Protein AF-A0A952SZU9-F1 (afdb_monomer_lite)

Foldseek 3Di:
DCCPDPVNVVVVPPPQKDFLQCVADPPDQQFFAQAPFFDQDGDGRDDDATDIDGCPVPFWDKDWPHKDWAQRGWDADPVRTTGGPDRGTHMDTDMDIGTPPDPPPPPDPPPDDD

Radius of gyration: 22.29 Å; chains: 1; bounding box: 78×18×51 Å

Sequence (114 aa):
TGEQSPVLMGWQKEPGLIDVFRAANPGVSGGTVWQNIYVDWPTTDRRVDFIFVLDEGTGSSPVVHSSTLAFDQPGRLPNGDALWPSDHRGVMADIEFLSLDRPRISRLPDTSTR

pLDDT: mean 88.8, std 14.31, range [45.66, 98.44]

Structure (mmCIF, N/CA/C/O backbone):
data_AF-A0A952SZU9-F1
#
_entry.id   AF-A0A952SZU9-F1
#
loop_
_atom_site.group_PDB
_atom_site.id
_atom_site.type_symbol
_atom_site.label_atom_id
_atom_site.label_alt_id
_atom_site.label_comp_id
_atom_site.label_asym_id
_atom_site.label_entity_id
_atom_site.label_seq_id
_atom_site.pdbx_PDB_ins_code
_atom_site.Cartn_x
_atom_site.Cartn_y
_atom_site.Cartn_z
_atom_site.occupancy
_atom_site.B_iso_or_equiv
_atom_site.auth_seq_id
_atom_site.auth_comp_id
_atom_site.auth_asym_id
_atom_site.auth_atom_id
_atom_site.pdbx_PDB_model_num
ATOM 1 N N . THR A 1 1 ? 12.867 -2.944 10.048 1.00 68.25 1 THR A N 1
ATOM 2 C CA . THR A 1 1 ? 12.298 -2.019 9.036 1.00 68.25 1 THR A CA 1
ATOM 3 C C . THR A 1 1 ? 11.735 -0.789 9.741 1.00 68.25 1 THR A C 1
ATOM 5 O O . THR A 1 1 ? 11.777 -0.754 10.967 1.00 68.25 1 THR A O 1
ATOM 8 N N . GLY A 1 2 ? 11.214 0.216 9.018 1.00 75.06 2 GLY A N 1
ATOM 9 C CA . GLY A 1 2 ? 10.551 1.386 9.631 1.00 75.06 2 GLY A CA 1
ATOM 10 C C . GLY A 1 2 ? 9.393 1.023 10.575 1.00 75.06 2 GLY A C 1
ATOM 11 O O . GLY A 1 2 ? 9.135 1.735 11.539 1.00 75.06 2 GLY A O 1
ATOM 12 N N . GLU A 1 3 ? 8.786 -0.150 10.376 1.00 83.75 3 GLU A N 1
ATOM 13 C CA . GLU A 1 3 ? 7.731 -0.714 11.231 1.00 83.75 3 GLU A CA 1
ATOM 14 C C . GLU A 1 3 ? 8.166 -1.008 12.673 1.00 83.75 3 GLU A C 1
ATOM 16 O O . GLU A 1 3 ? 7.326 -1.094 13.558 1.00 83.75 3 GLU A O 1
ATOM 21 N N . GLN A 1 4 ? 9.469 -1.132 12.931 1.00 86.12 4 GLN A N 1
ATOM 22 C CA . GLN A 1 4 ? 10.014 -1.325 14.281 1.00 86.12 4 GLN A CA 1
ATOM 23 C C . GLN A 1 4 ? 10.294 0.009 14.995 1.00 86.12 4 GLN A C 1
ATOM 25 O O . GLN A 1 4 ? 10.864 0.018 16.085 1.00 86.12 4 GLN A O 1
ATOM 30 N N . SER A 1 5 ? 9.943 1.146 14.381 1.00 91.06 5 SER A N 1
ATOM 31 C CA . SER A 1 5 ? 10.099 2.461 15.001 1.00 91.06 5 SER A CA 1
ATOM 32 C C . SER A 1 5 ? 9.267 2.550 16.286 1.00 91.06 5 SER A C 1
ATOM 34 O O . SER A 1 5 ? 8.060 2.295 16.235 1.00 91.06 5 SER A O 1
ATOM 36 N N . PRO A 1 6 ? 9.847 2.997 17.418 1.00 94.50 6 PRO A N 1
ATOM 37 C CA . PRO A 1 6 ? 9.098 3.203 18.656 1.00 94.50 6 PRO A CA 1
ATOM 38 C C . PRO A 1 6 ? 7.908 4.156 18.499 1.00 94.50 6 PRO A C 1
ATOM 40 O O . PRO A 1 6 ? 6.913 4.005 19.202 1.00 94.50 6 PRO A O 1
ATOM 43 N N . VAL A 1 7 ? 7.992 5.114 17.567 1.00 93.12 7 VAL A N 1
ATOM 44 C CA . VAL A 1 7 ? 6.900 6.054 17.273 1.00 93.12 7 VAL A CA 1
ATOM 45 C C . VAL A 1 7 ? 5.699 5.308 16.697 1.00 93.12 7 VAL A C 1
ATOM 47 O O . VAL A 1 7 ? 4.595 5.424 17.220 1.00 93.12 7 VAL A O 1
ATOM 50 N N . LEU A 1 8 ? 5.922 4.489 15.668 1.00 90.81 8 LEU A N 1
ATOM 51 C CA . LEU A 1 8 ? 4.857 3.721 15.027 1.00 90.81 8 LEU A CA 1
ATOM 52 C C . LEU A 1 8 ? 4.315 2.624 15.953 1.00 90.81 8 LEU A C 1
ATOM 54 O O . LEU A 1 8 ? 3.104 2.470 16.074 1.00 90.81 8 LEU A O 1
ATOM 58 N N . MET A 1 9 ? 5.189 1.928 16.683 1.00 91.56 9 MET A N 1
ATOM 59 C CA . MET A 1 9 ? 4.763 0.969 17.709 1.00 91.56 9 MET A CA 1
ATOM 60 C C . MET A 1 9 ? 3.939 1.628 18.824 1.00 91.56 9 MET A C 1
ATOM 62 O O . MET A 1 9 ? 3.129 0.959 19.460 1.00 91.56 9 MET A O 1
ATOM 66 N N . GLY A 1 10 ? 4.162 2.917 19.099 1.00 93.44 10 GLY A N 1
ATOM 67 C CA . GLY A 1 10 ? 3.336 3.705 20.010 1.00 93.44 10 GLY A CA 1
ATOM 68 C C . GLY A 1 10 ? 1.924 3.896 19.465 1.00 93.44 10 GLY A C 1
ATOM 69 O O . GLY A 1 10 ? 0.965 3.583 20.161 1.00 93.44 10 GLY A O 1
ATOM 70 N N . TRP A 1 11 ? 1.805 4.322 18.207 1.00 91.69 11 TRP A N 1
ATOM 71 C CA . TRP A 1 11 ? 0.514 4.486 17.531 1.00 91.69 11 TRP A CA 1
ATOM 72 C C . TRP A 1 11 ? -0.257 3.169 17.413 1.00 91.69 11 TRP A C 1
ATOM 74 O O . TRP A 1 11 ? -1.445 3.136 17.691 1.00 91.69 11 TRP A O 1
ATOM 84 N N . GLN A 1 12 ? 0.410 2.057 17.097 1.00 89.12 12 GLN A N 1
ATOM 85 C CA . GLN A 1 12 ? -0.227 0.734 16.984 1.00 89.12 12 GLN A CA 1
ATOM 86 C C . GLN A 1 12 ? -0.826 0.200 18.298 1.00 89.12 12 GLN A C 1
ATOM 88 O O . GLN A 1 12 ? -1.525 -0.810 18.280 1.00 89.12 12 GLN A O 1
ATOM 93 N N . LYS A 1 13 ? -0.542 0.836 19.441 1.00 90.88 13 LYS A N 1
ATOM 94 C CA . LYS A 1 13 ? -1.184 0.515 20.724 1.00 90.88 13 LYS A CA 1
ATOM 95 C C . LYS A 1 13 ? -2.494 1.267 20.936 1.00 90.88 13 LYS A C 1
ATOM 97 O O . LYS A 1 13 ? -3.205 0.928 21.880 1.00 90.88 13 LYS A O 1
ATOM 102 N N . GLU A 1 14 ? -2.784 2.278 20.119 1.00 92.94 14 GLU A N 1
ATOM 103 C CA . GLU A 1 14 ? -4.022 3.044 20.208 1.00 92.94 14 GLU A CA 1
ATOM 104 C C . GLU A 1 14 ? -5.215 2.118 19.919 1.00 92.94 14 GLU A C 1
ATOM 106 O O . GLU A 1 14 ? -5.262 1.494 18.850 1.00 92.94 14 GLU A O 1
ATOM 111 N N . PRO A 1 15 ? -6.167 1.977 20.858 1.00 91.69 15 PRO A N 1
ATOM 112 C CA . PRO A 1 15 ? -7.347 1.155 20.642 1.00 91.69 15 PRO A CA 1
ATOM 113 C C . PRO A 1 15 ? -8.112 1.593 19.390 1.00 91.69 15 PRO A C 1
ATOM 115 O O . PRO A 1 15 ? -8.350 2.776 19.177 1.00 91.69 15 PRO A O 1
ATOM 118 N N . GLY A 1 16 ? -8.504 0.627 18.560 1.00 92.44 16 GLY A N 1
ATOM 119 C CA . GLY A 1 16 ? -9.256 0.897 17.331 1.00 92.44 16 GLY A CA 1
ATOM 120 C C . GLY A 1 16 ? -8.410 1.383 16.152 1.00 92.44 16 GLY A C 1
ATOM 121 O O . GLY A 1 16 ? -8.945 1.495 15.052 1.00 92.44 16 GLY A O 1
ATOM 122 N N . LEU A 1 17 ? -7.102 1.631 16.315 1.00 95.12 17 LEU A N 1
ATOM 123 C CA . LEU A 1 17 ? -6.239 1.938 15.176 1.00 95.12 17 LEU A CA 1
ATOM 124 C C . LEU A 1 17 ? -5.961 0.669 14.359 1.00 95.12 17 LEU A C 1
ATOM 126 O O . LEU A 1 17 ? -5.359 -0.295 14.832 1.00 95.12 17 LEU A O 1
ATOM 130 N N . ILE A 1 18 ? -6.367 0.695 13.097 1.00 95.38 18 ILE A N 1
ATOM 131 C CA . ILE A 1 18 ? -6.235 -0.395 12.139 1.00 95.38 18 ILE A CA 1
ATOM 132 C C . ILE A 1 18 ? -5.166 -0.020 11.116 1.00 95.38 18 ILE A C 1
ATOM 134 O O . ILE A 1 18 ? -5.310 0.936 10.354 1.00 95.38 18 ILE A O 1
ATOM 138 N N . ASP A 1 19 ? -4.101 -0.815 11.059 1.00 95.69 19 ASP A N 1
ATOM 139 C CA . ASP A 1 19 ? -3.156 -0.822 9.941 1.00 95.69 19 ASP A CA 1
ATOM 140 C C . ASP A 1 19 ? -3.761 -1.615 8.780 1.00 95.69 19 ASP A C 1
ATOM 142 O O . ASP A 1 19 ? -3.771 -2.848 8.793 1.00 95.69 19 ASP A O 1
ATOM 146 N N . VAL A 1 20 ? -4.290 -0.904 7.784 1.00 97.75 20 VAL A N 1
ATOM 147 C CA . VAL A 1 20 ? -5.109 -1.483 6.708 1.00 97.75 20 VAL A CA 1
ATOM 148 C C . VAL A 1 20 ? -4.342 -2.541 5.913 1.00 97.75 20 VAL A C 1
ATOM 150 O O . VAL A 1 20 ? -4.879 -3.610 5.616 1.00 97.75 20 VAL A O 1
ATOM 153 N N . PHE A 1 21 ? -3.057 -2.302 5.629 1.00 96.88 21 PHE A N 1
ATOM 154 C CA . PHE A 1 21 ? -2.237 -3.271 4.903 1.00 96.88 21 PHE A CA 1
ATOM 155 C C . PHE A 1 21 ? -2.037 -4.553 5.713 1.00 96.88 21 PHE A C 1
ATOM 157 O O . PHE A 1 21 ? -2.155 -5.651 5.169 1.00 96.88 21 PHE A O 1
ATOM 164 N N . ARG A 1 22 ? -1.747 -4.426 7.015 1.00 95.12 22 ARG A N 1
ATOM 165 C CA . ARG A 1 22 ? -1.527 -5.577 7.903 1.00 95.12 22 ARG A CA 1
ATOM 166 C C . ARG A 1 22 ? -2.812 -6.343 8.200 1.00 95.12 22 ARG A C 1
ATOM 168 O O . ARG A 1 22 ? -2.742 -7.564 8.306 1.00 95.12 22 ARG A O 1
ATOM 175 N N . ALA A 1 23 ? -3.951 -5.656 8.282 1.00 96.12 23 ALA A N 1
ATOM 176 C CA . ALA A 1 23 ? -5.261 -6.281 8.427 1.00 96.12 23 ALA A CA 1
ATOM 177 C C . ALA A 1 23 ? -5.586 -7.195 7.233 1.00 96.12 23 ALA A C 1
ATOM 179 O O . ALA A 1 23 ? -6.026 -8.324 7.433 1.00 96.12 23 ALA A O 1
ATOM 180 N N . ALA A 1 24 ? -5.304 -6.743 6.006 1.00 98.00 24 ALA A N 1
ATOM 181 C CA . ALA A 1 24 ? -5.542 -7.529 4.794 1.00 98.00 24 ALA A CA 1
ATOM 182 C C . ALA A 1 24 ? -4.439 -8.564 4.487 1.00 98.00 24 ALA A C 1
ATOM 184 O O . ALA A 1 24 ? -4.715 -9.588 3.867 1.00 98.00 24 ALA A O 1
ATOM 185 N N . ASN A 1 25 ? -3.189 -8.314 4.898 1.00 96.88 25 ASN A N 1
ATOM 186 C CA . ASN A 1 25 ? -2.016 -9.101 4.491 1.00 96.88 25 ASN A CA 1
ATOM 187 C C . ASN A 1 25 ? -1.131 -9.516 5.687 1.00 96.88 25 ASN A C 1
ATOM 189 O O . ASN A 1 25 ? 0.025 -9.073 5.802 1.00 96.88 25 ASN A O 1
ATOM 193 N N . PRO A 1 26 ? -1.625 -10.371 6.600 1.00 94.50 26 PRO A N 1
ATOM 194 C CA . PRO A 1 26 ? -0.838 -10.820 7.742 1.00 94.50 26 PRO A CA 1
ATOM 195 C C . PRO A 1 26 ? 0.426 -11.564 7.279 1.00 94.50 26 PRO A C 1
ATOM 197 O O . PRO A 1 26 ? 0.371 -12.492 6.478 1.00 94.50 26 PRO A O 1
ATOM 200 N N . GLY A 1 27 ? 1.591 -11.142 7.780 1.00 90.19 27 GLY A N 1
ATOM 201 C CA . GLY A 1 27 ? 2.886 -11.778 7.492 1.00 90.19 27 GLY A CA 1
ATOM 202 C C . GLY A 1 27 ? 3.546 -11.415 6.152 1.00 90.19 27 GLY A C 1
ATOM 203 O O . GLY A 1 27 ? 4.699 -11.783 5.936 1.00 90.19 27 GLY A O 1
ATOM 204 N N . VAL A 1 28 ? 2.888 -10.658 5.269 1.00 92.88 28 VAL A N 1
ATOM 205 C CA . VAL A 1 28 ? 3.479 -10.224 3.987 1.00 92.88 28 VAL A CA 1
ATOM 206 C C . VAL A 1 28 ? 4.461 -9.070 4.213 1.00 92.88 28 VAL A C 1
ATOM 208 O O . VAL A 1 28 ? 4.166 -8.167 4.983 1.00 92.88 28 VAL A O 1
ATOM 211 N N . SER A 1 29 ? 5.629 -9.046 3.558 1.00 88.88 29 SER A N 1
ATOM 212 C CA . SER A 1 29 ? 6.650 -8.002 3.798 1.00 88.88 29 SER A CA 1
ATOM 213 C C . SER A 1 29 ? 6.106 -6.577 3.609 1.00 88.88 29 SER A C 1
ATOM 215 O O . SER A 1 29 ? 6.225 -5.757 4.519 1.00 88.88 29 SER A O 1
ATOM 217 N N . GLY A 1 30 ? 5.452 -6.309 2.471 1.00 93.75 30 GLY A N 1
ATOM 218 C CA . GLY A 1 30 ? 4.808 -5.021 2.201 1.00 93.75 30 GLY A CA 1
ATOM 219 C C . GLY A 1 30 ? 5.774 -3.853 2.009 1.00 93.75 30 GLY A C 1
ATOM 220 O O . GLY A 1 30 ? 5.399 -2.725 2.298 1.00 93.75 30 GLY A O 1
ATOM 221 N N . GLY A 1 31 ? 7.017 -4.100 1.579 1.00 95.25 31 GLY A N 1
ATOM 222 C CA . GLY A 1 31 ? 7.978 -3.033 1.298 1.00 95.25 31 GLY A CA 1
ATOM 223 C C . GLY A 1 31 ? 7.439 -2.040 0.263 1.00 95.25 31 GLY A C 1
ATOM 224 O O . GLY A 1 31 ? 6.965 -2.446 -0.797 1.00 95.2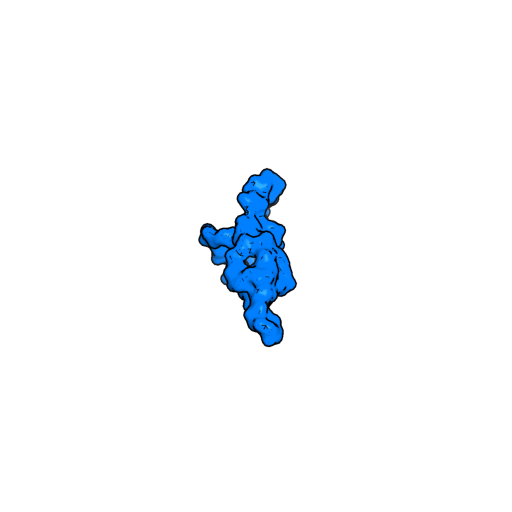5 31 GLY A O 1
ATOM 225 N N . THR A 1 32 ? 7.517 -0.748 0.575 1.00 96.88 32 THR A N 1
ATOM 226 C CA . THR A 1 32 ? 7.010 0.341 -0.265 1.00 96.88 32 THR A CA 1
ATOM 227 C C . THR A 1 32 ? 8.104 1.239 -0.803 1.00 96.88 32 THR A C 1
ATOM 229 O O . THR A 1 32 ? 7.791 2.100 -1.595 1.00 96.88 32 THR A O 1
ATOM 232 N N . VAL A 1 33 ? 9.369 1.087 -0.425 1.00 96.38 33 VAL A N 1
ATOM 233 C CA . VAL A 1 33 ? 10.401 2.068 -0.803 1.00 96.38 33 VAL A CA 1
ATOM 234 C C . VAL A 1 33 ? 11.783 1.439 -0.850 1.00 96.38 33 VAL A C 1
ATOM 236 O O . VAL A 1 33 ? 11.966 0.297 -0.415 1.00 96.38 33 VAL A O 1
ATOM 239 N N . TRP A 1 34 ? 12.721 2.196 -1.420 1.00 96.12 34 TRP A N 1
ATOM 240 C CA . TRP A 1 34 ? 14.046 1.790 -1.882 1.00 96.12 34 TRP A CA 1
ATOM 241 C C . TRP A 1 34 ? 13.966 0.914 -3.140 1.00 96.12 34 TRP A C 1
ATOM 243 O O . TRP A 1 34 ? 14.799 0.032 -3.363 1.00 96.12 34 TRP A O 1
ATOM 253 N N . GLN A 1 35 ? 12.969 1.169 -3.999 1.00 97.62 35 GLN A N 1
ATOM 254 C CA . GLN A 1 35 ? 12.961 0.611 -5.346 1.00 97.62 35 GLN A CA 1
ATOM 255 C C . GLN A 1 35 ? 14.060 1.288 -6.174 1.00 97.62 35 GLN A C 1
ATOM 257 O O . GLN A 1 35 ? 14.023 2.489 -6.426 1.00 97.62 35 GLN A O 1
ATOM 262 N N . ASN A 1 36 ? 15.042 0.516 -6.636 1.00 98.00 36 ASN A N 1
ATOM 263 C CA . ASN A 1 36 ? 15.926 0.980 -7.691 1.00 98.00 36 ASN A CA 1
ATOM 264 C C . ASN A 1 36 ? 15.107 1.025 -8.982 1.00 98.00 36 ASN A C 1
ATOM 266 O O . ASN A 1 36 ? 14.626 -0.005 -9.459 1.00 98.00 36 ASN A O 1
ATOM 270 N N . ILE A 1 37 ? 14.935 2.224 -9.532 1.00 98.31 37 ILE A N 1
ATOM 271 C CA . ILE A 1 37 ? 13.998 2.428 -10.633 1.00 98.31 37 ILE A CA 1
ATOM 272 C C . ILE A 1 37 ? 14.502 1.920 -11.984 1.00 98.31 37 ILE A C 1
ATOM 274 O O . ILE A 1 37 ? 13.710 1.845 -12.914 1.00 98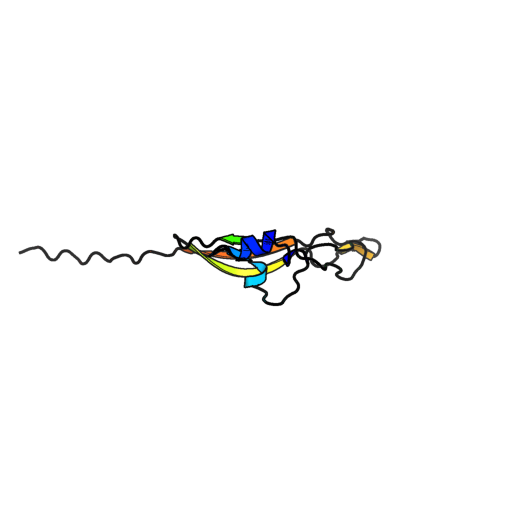.31 37 ILE A O 1
ATOM 278 N N . TYR A 1 38 ? 15.778 1.544 -12.095 1.00 98.38 38 TYR A N 1
ATOM 279 C CA . TYR A 1 38 ? 16.406 1.152 -13.362 1.00 98.38 38 TYR A CA 1
ATOM 280 C C . TYR A 1 38 ? 16.625 -0.362 -13.520 1.00 98.38 38 TYR A C 1
ATOM 282 O O . TYR A 1 38 ? 17.186 -0.793 -14.523 1.00 98.38 38 TYR A O 1
ATOM 290 N N . VAL A 1 39 ? 16.222 -1.181 -12.542 1.00 98.25 39 VAL A N 1
ATOM 291 C CA . VAL A 1 39 ? 16.327 -2.653 -12.619 1.00 98.25 39 VAL A CA 1
ATOM 292 C C . VAL A 1 39 ? 14.966 -3.280 -12.901 1.00 98.25 39 VAL A C 1
ATOM 294 O O . VAL A 1 39 ? 13.930 -2.678 -12.645 1.00 98.25 39 VAL A O 1
ATOM 297 N N . ASP A 1 40 ? 14.933 -4.497 -13.428 1.00 97.44 40 ASP A N 1
ATOM 298 C CA . ASP A 1 40 ? 13.697 -5.200 -13.784 1.00 97.44 40 ASP A CA 1
ATOM 299 C C . ASP A 1 40 ? 13.072 -6.000 -12.631 1.00 97.44 40 ASP A C 1
ATOM 301 O O . ASP A 1 40 ? 11.909 -6.386 -12.735 1.00 97.44 40 ASP A O 1
ATOM 305 N N . TRP A 1 41 ? 13.793 -6.215 -11.527 1.00 97.06 41 TRP A N 1
ATOM 306 C CA . TRP A 1 41 ? 13.284 -6.914 -10.345 1.00 97.06 41 TRP A CA 1
ATOM 307 C C . TRP A 1 41 ? 12.903 -5.960 -9.194 1.00 97.06 41 TRP A C 1
ATOM 309 O O . TRP A 1 41 ? 13.435 -4.853 -9.067 1.00 97.06 41 TRP A O 1
ATOM 319 N N . PRO A 1 42 ? 11.980 -6.379 -8.311 1.00 96.12 42 PRO A N 1
ATOM 320 C CA . PRO A 1 42 ? 11.620 -5.622 -7.117 1.00 96.12 42 PRO A CA 1
ATOM 321 C C . PRO A 1 42 ? 12.783 -5.523 -6.115 1.00 96.12 42 PRO A C 1
ATOM 323 O O . PRO A 1 42 ? 13.385 -6.541 -5.779 1.00 96.12 42 PRO A O 1
ATOM 326 N N . THR A 1 43 ? 13.059 -4.332 -5.572 1.00 97.31 43 THR A N 1
ATOM 327 C CA . THR A 1 43 ? 14.119 -4.132 -4.553 1.00 97.31 43 THR A CA 1
ATOM 328 C C . THR A 1 43 ? 13.644 -3.497 -3.249 1.00 97.31 43 THR A C 1
ATOM 330 O O . THR A 1 43 ? 14.450 -3.309 -2.344 1.00 97.31 43 THR A O 1
ATOM 333 N N . THR A 1 44 ? 12.358 -3.167 -3.127 1.00 95.56 44 THR A N 1
ATOM 334 C CA . THR A 1 44 ? 11.811 -2.558 -1.906 1.00 95.56 44 THR A CA 1
ATOM 335 C C . THR A 1 44 ? 11.985 -3.460 -0.684 1.00 95.56 44 THR A C 1
ATOM 337 O O . THR A 1 44 ? 11.589 -4.627 -0.730 1.00 95.56 44 THR A O 1
ATOM 340 N N . ASP A 1 45 ? 12.466 -2.916 0.433 1.00 91.69 45 ASP A N 1
ATOM 341 C CA . ASP A 1 45 ? 12.766 -3.692 1.648 1.00 91.69 45 ASP A CA 1
ATOM 342 C C . ASP A 1 45 ? 12.188 -3.088 2.944 1.00 91.69 45 ASP A C 1
ATOM 344 O O . ASP A 1 45 ? 12.282 -3.680 4.026 1.00 91.69 45 ASP A O 1
ATOM 348 N N . ARG A 1 46 ? 11.550 -1.915 2.858 1.00 94.12 46 ARG A N 1
ATOM 349 C CA . ARG A 1 46 ? 10.935 -1.218 3.996 1.00 94.12 46 ARG A CA 1
ATOM 350 C C . ARG A 1 46 ? 9.552 -0.711 3.638 1.00 94.12 46 ARG A C 1
ATOM 352 O O . ARG A 1 46 ? 9.355 -0.167 2.559 1.00 94.12 46 ARG A O 1
ATOM 359 N N . ARG A 1 47 ? 8.616 -0.841 4.575 1.00 94.69 47 ARG A N 1
ATOM 360 C CA . ARG A 1 47 ? 7.292 -0.222 4.501 1.00 94.69 47 ARG A CA 1
ATOM 361 C C . ARG A 1 47 ? 7.311 1.106 5.249 1.00 94.69 47 ARG A C 1
ATOM 363 O O . ARG A 1 47 ? 7.598 1.112 6.449 1.00 94.69 47 ARG A O 1
ATOM 370 N N . VAL A 1 48 ? 7.068 2.204 4.538 1.00 94.19 48 VAL A N 1
ATOM 371 C CA . VAL A 1 48 ? 6.969 3.557 5.125 1.00 94.19 48 VAL A CA 1
ATOM 372 C C . VAL A 1 48 ? 5.726 4.320 4.671 1.00 94.19 48 VAL A C 1
ATOM 374 O O . VAL A 1 48 ? 5.445 5.387 5.207 1.00 94.19 48 VAL A O 1
ATOM 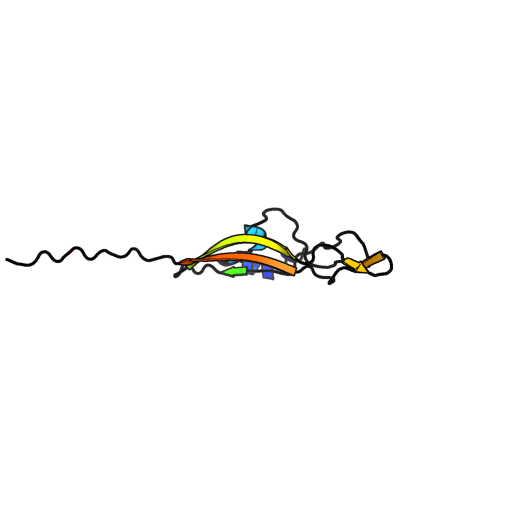377 N N . ASP A 1 49 ? 4.982 3.764 3.719 1.00 95.44 49 ASP A N 1
ATOM 378 C CA . ASP A 1 49 ? 3.721 4.307 3.235 1.00 95.44 49 ASP A CA 1
ATOM 379 C C . ASP A 1 49 ? 2.585 3.493 3.864 1.00 95.44 49 ASP A C 1
ATOM 381 O O . ASP A 1 49 ? 2.574 2.258 3.803 1.00 95.44 49 ASP A O 1
ATOM 385 N N . PHE A 1 50 ? 1.658 4.178 4.531 1.00 95.00 50 PHE A N 1
ATOM 386 C CA . PHE A 1 50 ? 0.640 3.553 5.373 1.00 95.00 50 PHE A CA 1
ATOM 387 C C . PHE A 1 50 ? -0.743 4.123 5.074 1.00 95.00 50 PHE A C 1
ATOM 389 O O . PHE A 1 50 ? -0.892 5.319 4.829 1.00 95.00 50 PHE A O 1
ATOM 396 N N . ILE A 1 51 ? -1.759 3.272 5.192 1.00 97.06 51 ILE A N 1
ATOM 397 C CA . ILE A 1 51 ? -3.146 3.693 5.377 1.00 97.06 51 ILE A CA 1
ATOM 398 C C . ILE A 1 51 ? -3.547 3.195 6.763 1.00 97.06 51 ILE A C 1
ATOM 400 O O . ILE A 1 51 ? -3.549 1.987 7.012 1.00 97.06 51 ILE A O 1
ATOM 404 N N . PHE A 1 52 ? -3.849 4.128 7.661 1.00 95.56 52 PHE A N 1
ATOM 405 C CA . PHE A 1 52 ? -4.436 3.819 8.958 1.00 95.56 52 PHE A CA 1
ATOM 406 C C . PHE A 1 52 ? -5.895 4.253 8.965 1.00 95.56 52 PHE A C 1
ATOM 408 O O . PHE A 1 52 ? -6.226 5.330 8.471 1.00 95.56 52 PHE A O 1
ATOM 415 N N . VAL A 1 53 ? -6.749 3.423 9.550 1.00 95.50 53 VAL A N 1
ATOM 416 C CA . VAL A 1 53 ? -8.133 3.775 9.867 1.00 95.50 53 VAL A CA 1
ATOM 417 C C . VAL A 1 53 ? -8.296 3.698 11.374 1.00 95.50 53 VAL A C 1
ATOM 419 O O . VAL A 1 53 ? -7.798 2.765 11.992 1.00 95.50 53 VAL A O 1
ATOM 422 N N . LEU A 1 54 ? -8.976 4.675 11.963 1.00 92.62 54 LEU A N 1
ATOM 423 C CA . LEU A 1 54 ? -9.340 4.649 13.374 1.00 92.62 54 LEU A CA 1
ATOM 424 C C . LEU A 1 54 ? -10.818 4.264 13.490 1.00 92.62 54 LEU A C 1
ATOM 426 O O . LEU A 1 54 ? -11.679 4.991 12.999 1.00 92.62 54 LEU A O 1
ATOM 430 N N . ASP A 1 55 ? -11.106 3.122 14.111 1.00 91.81 55 ASP A N 1
ATOM 431 C CA . ASP A 1 55 ? -12.462 2.752 14.519 1.00 91.81 55 ASP A CA 1
ATOM 432 C C . ASP A 1 55 ? -12.733 3.304 15.925 1.00 91.81 55 ASP A C 1
ATOM 434 O O . ASP A 1 55 ? -12.320 2.728 16.932 1.00 91.81 55 ASP A O 1
ATOM 438 N N . GLU A 1 56 ? -13.430 4.439 15.992 1.00 86.94 56 GLU A N 1
ATOM 439 C CA . GLU A 1 56 ? -13.833 5.066 17.257 1.00 86.94 56 GLU A CA 1
ATOM 440 C C . GLU A 1 56 ? -15.037 4.362 17.918 1.00 86.94 56 GLU A C 1
ATOM 442 O O . GLU A 1 56 ? -15.507 4.788 18.974 1.00 86.94 56 GLU A O 1
ATOM 447 N N . GLY A 1 57 ? -15.589 3.310 17.301 1.00 80.56 57 GLY A N 1
ATOM 448 C CA . GLY A 1 57 ? -16.745 2.576 17.815 1.00 80.56 57 GLY A CA 1
ATOM 449 C C . GLY A 1 57 ? -18.053 3.373 17.796 1.00 80.56 57 GLY A C 1
ATOM 450 O O . GLY A 1 57 ? -19.022 2.986 18.455 1.00 80.56 57 GLY A O 1
ATOM 451 N N . THR A 1 58 ? -18.114 4.491 17.062 1.00 77.25 58 THR A N 1
ATOM 452 C CA . THR A 1 58 ? -19.310 5.338 16.973 1.00 77.25 58 THR A CA 1
ATOM 453 C C . THR A 1 58 ? -19.832 5.435 15.538 1.00 77.25 58 THR A C 1
ATOM 455 O O . THR A 1 58 ? -19.162 5.905 14.628 1.00 77.25 58 THR A O 1
ATOM 458 N N . GLY A 1 59 ? -21.072 4.982 15.321 1.00 73.50 59 GLY A N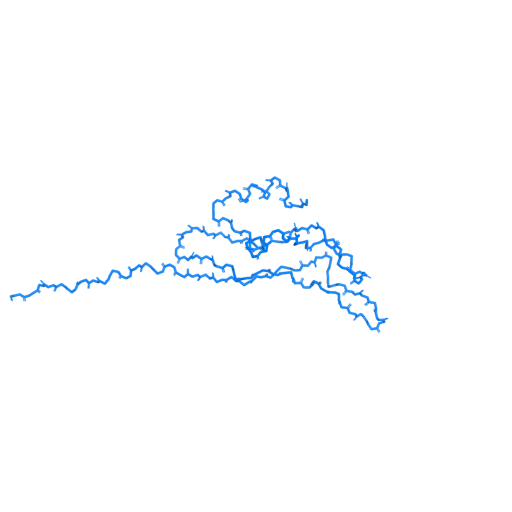 1
ATOM 459 C CA . GLY A 1 59 ? -21.860 5.254 14.108 1.00 73.50 59 GLY A CA 1
ATOM 460 C C . GLY A 1 59 ? -21.504 4.451 12.853 1.00 73.50 59 GLY A C 1
ATOM 461 O O . GLY A 1 59 ? -22.415 4.102 12.100 1.00 73.50 59 GLY A O 1
ATOM 462 N N . SER A 1 60 ? -20.236 4.100 12.643 1.00 82.19 60 SER A N 1
ATOM 463 C CA . SER A 1 60 ? -19.810 3.232 11.544 1.00 82.19 60 SER A CA 1
ATOM 464 C C . SER A 1 60 ? -18.582 2.407 11.897 1.00 82.19 60 SER A C 1
ATOM 466 O O . SER A 1 60 ? -17.663 2.947 12.501 1.00 82.19 60 SER A O 1
ATOM 468 N N . SER A 1 61 ? -18.546 1.142 11.477 1.00 89.19 61 SER A N 1
ATOM 469 C CA . SER A 1 61 ? -17.370 0.279 11.639 1.00 89.19 61 SER A CA 1
ATOM 470 C C . SER A 1 61 ? -16.703 0.033 10.277 1.00 89.19 61 SER A C 1
ATOM 472 O O . SER A 1 61 ? -17.408 -0.293 9.311 1.00 89.19 61 SER A O 1
ATOM 474 N N . PRO A 1 62 ? -15.376 0.229 10.159 1.00 94.25 62 PRO A N 1
ATOM 475 C CA . PRO A 1 62 ? -14.645 -0.010 8.926 1.00 94.25 62 PRO A CA 1
ATOM 476 C C . PRO A 1 62 ? -14.415 -1.508 8.693 1.00 94.25 62 PRO A C 1
ATOM 478 O O . PRO A 1 62 ? -13.968 -2.239 9.576 1.00 94.25 62 PRO A O 1
ATOM 481 N N . VAL A 1 63 ? -14.640 -1.951 7.461 1.00 94.62 63 VAL A N 1
ATOM 482 C CA . VAL A 1 63 ? -14.300 -3.289 6.979 1.00 94.62 63 VAL A CA 1
ATOM 483 C C . VAL A 1 63 ? -13.254 -3.142 5.884 1.00 94.62 63 VAL A C 1
ATOM 485 O O . VAL A 1 63 ? -13.505 -2.541 4.841 1.00 94.62 63 VAL A O 1
ATOM 488 N N . VAL A 1 64 ? -12.059 -3.680 6.129 1.00 97.38 64 VAL A N 1
ATOM 489 C CA . VAL A 1 64 ? -10.992 -3.739 5.125 1.00 97.38 64 VAL A CA 1
ATOM 490 C C . VAL A 1 64 ? -11.218 -4.971 4.256 1.00 97.38 64 VAL A C 1
ATOM 492 O O . VAL A 1 64 ? -11.010 -6.094 4.714 1.00 97.38 64 VAL A O 1
ATOM 495 N N . HIS A 1 65 ? -11.614 -4.763 3.002 1.00 97.75 65 HIS A N 1
ATOM 496 C CA . HIS A 1 65 ? -11.816 -5.848 2.036 1.00 97.75 65 HIS A CA 1
ATOM 497 C C . HIS A 1 65 ? -10.501 -6.273 1.393 1.00 97.75 65 HIS A C 1
ATOM 499 O O . HIS A 1 65 ? -10.229 -7.461 1.228 1.00 97.75 65 HIS A O 1
ATOM 505 N N . SER A 1 66 ? -9.663 -5.298 1.035 1.00 98.00 66 SER A N 1
ATOM 506 C CA . SER A 1 66 ? -8.346 -5.562 0.461 1.00 98.00 66 SER A CA 1
ATOM 507 C C . SER A 1 66 ? -7.381 -4.403 0.684 1.00 98.00 66 SER A C 1
ATOM 509 O O . SER A 1 66 ? -7.780 -3.256 0.882 1.00 98.00 66 SER A O 1
ATOM 511 N N . SER A 1 67 ? -6.084 -4.701 0.625 1.00 98.31 67 SER A N 1
ATOM 512 C CA . SER A 1 67 ? -5.038 -3.691 0.519 1.00 98.31 67 SER A CA 1
ATOM 513 C C . SER A 1 67 ? -3.879 -4.235 -0.299 1.00 98.31 67 SER A C 1
ATOM 515 O O . SER A 1 67 ? -3.398 -5.335 -0.035 1.00 98.31 67 SER A O 1
ATOM 517 N N . THR A 1 68 ? -3.440 -3.484 -1.302 1.00 97.50 68 THR A N 1
ATOM 518 C CA . THR A 1 68 ? -2.426 -3.910 -2.268 1.00 97.50 68 THR A CA 1
ATOM 519 C C . THR A 1 68 ? -1.374 -2.829 -2.465 1.00 97.50 68 THR A C 1
ATOM 521 O O . THR A 1 68 ? -1.598 -1.644 -2.204 1.00 97.50 68 THR A O 1
ATOM 524 N N . LEU A 1 69 ? -0.203 -3.241 -2.946 1.00 97.06 69 LEU A N 1
ATOM 525 C CA . LEU A 1 69 ? 0.800 -2.305 -3.438 1.00 97.06 69 LEU A CA 1
ATOM 526 C C . LEU A 1 69 ? 0.402 -1.860 -4.849 1.00 97.06 69 LEU A C 1
ATOM 528 O O . LEU A 1 69 ? -0.042 -2.671 -5.657 1.00 97.06 69 LEU A O 1
ATOM 532 N N . ALA A 1 70 ? 0.544 -0.572 -5.132 1.00 96.00 70 ALA A N 1
ATOM 533 C CA . ALA A 1 70 ? 0.337 0.014 -6.448 1.00 96.00 70 ALA A CA 1
ATOM 534 C C . ALA A 1 70 ? 1.688 0.336 -7.094 1.00 96.00 70 ALA A C 1
ATOM 536 O O . ALA A 1 70 ? 2.667 0.613 -6.397 1.00 96.00 70 ALA A O 1
ATOM 537 N N . PHE A 1 71 ? 1.727 0.339 -8.429 1.00 94.75 71 PHE A N 1
ATOM 538 C CA . PHE A 1 71 ? 2.959 0.563 -9.198 1.00 94.75 71 PHE A CA 1
ATOM 539 C C . PHE A 1 71 ? 4.069 -0.443 -8.834 1.00 94.75 71 PHE A C 1
ATOM 541 O O . PHE A 1 71 ? 5.246 -0.098 -8.754 1.00 94.75 71 PHE A O 1
ATOM 548 N N . ASP A 1 72 ? 3.689 -1.698 -8.585 1.00 94.56 72 ASP A N 1
ATOM 549 C CA . ASP A 1 72 ? 4.564 -2.767 -8.101 1.00 94.56 72 ASP A CA 1
ATOM 550 C C . ASP A 1 72 ? 5.243 -3.569 -9.228 1.00 94.56 72 ASP A C 1
ATOM 552 O O . ASP A 1 72 ? 5.842 -4.613 -8.968 1.00 94.56 72 ASP A O 1
ATOM 556 N N . GLN A 1 73 ? 5.208 -3.045 -10.456 1.00 96.38 73 GLN A N 1
ATOM 557 C CA . GLN A 1 73 ? 5.875 -3.594 -11.634 1.00 96.38 73 GLN A CA 1
ATOM 558 C C . GLN A 1 73 ? 6.593 -2.486 -12.423 1.00 96.38 73 GLN A C 1
ATOM 560 O O . GLN A 1 73 ? 6.101 -1.352 -12.476 1.00 96.38 73 GLN A O 1
ATOM 565 N N . PRO A 1 74 ? 7.717 -2.796 -13.094 1.00 97.75 74 PRO A N 1
ATOM 566 C CA . PRO A 1 74 ? 8.371 -1.854 -13.987 1.00 97.75 74 PRO A CA 1
ATOM 567 C C . PRO A 1 74 ? 7.629 -1.742 -15.322 1.00 97.75 74 PRO A C 1
ATOM 569 O O . PRO A 1 74 ? 7.136 -2.728 -15.873 1.00 97.75 74 PRO A O 1
ATOM 572 N N . GLY A 1 75 ? 7.649 -0.546 -15.902 1.00 97.88 75 GLY A N 1
ATOM 573 C CA . GLY A 1 75 ? 7.381 -0.354 -17.321 1.00 97.88 75 GLY A CA 1
ATOM 574 C C . GLY A 1 75 ? 8.596 -0.701 -18.189 1.00 97.88 75 GLY A C 1
ATOM 575 O O . GLY A 1 75 ? 9.659 -1.112 -17.701 1.00 97.88 75 GLY A O 1
ATOM 576 N N . ARG A 1 76 ? 8.438 -0.513 -19.503 1.00 97.94 76 ARG A N 1
ATOM 577 C CA . ARG A 1 76 ? 9.523 -0.610 -20.486 1.00 97.94 76 ARG A CA 1
ATOM 578 C C . ARG A 1 76 ? 9.612 0.666 -21.310 1.00 97.94 76 ARG A C 1
ATOM 580 O O . ARG A 1 76 ? 8.606 1.141 -21.834 1.00 97.94 76 ARG A O 1
ATOM 587 N N . LEU A 1 77 ? 10.819 1.211 -21.407 1.00 97.50 77 LEU A N 1
ATOM 588 C CA . LEU A 1 77 ? 11.140 2.333 -22.282 1.00 97.50 77 LEU A CA 1
ATOM 589 C C . LEU A 1 77 ? 11.230 1.873 -23.750 1.00 97.50 77 LEU A C 1
ATOM 591 O O . LEU A 1 77 ? 11.351 0.674 -24.008 1.00 97.50 77 LEU A O 1
ATOM 595 N N . PRO A 1 78 ? 11.215 2.796 -24.736 1.00 98.31 78 PRO A N 1
ATOM 596 C CA . PRO A 1 78 ? 11.323 2.435 -26.154 1.00 98.31 78 PRO A CA 1
ATOM 597 C C . PRO A 1 78 ? 12.582 1.635 -26.519 1.00 98.31 78 PRO A C 1
ATOM 599 O O . PRO A 1 78 ? 12.573 0.890 -27.493 1.00 98.31 78 PRO A O 1
ATOM 602 N N . ASN A 1 79 ? 13.660 1.777 -25.744 1.00 97.31 79 ASN A N 1
ATOM 603 C CA . ASN A 1 79 ? 14.904 1.022 -25.910 1.00 97.31 79 ASN A CA 1
ATOM 604 C C . ASN A 1 79 ? 14.889 -0.357 -25.216 1.00 97.31 79 ASN A C 1
ATOM 606 O O . ASN A 1 79 ? 15.878 -1.078 -25.294 1.00 97.31 79 ASN A O 1
ATOM 610 N N . GLY A 1 80 ? 13.787 -0.728 -24.559 1.00 97.88 80 GLY A N 1
ATOM 611 C CA . GLY A 1 80 ? 13.633 -1.987 -23.832 1.00 97.88 80 GLY A CA 1
ATOM 612 C C . GLY A 1 80 ? 14.068 -1.940 -22.366 1.00 97.88 80 GLY A C 1
ATOM 613 O O . GLY A 1 80 ? 13.845 -2.923 -21.659 1.00 97.88 80 GLY A O 1
ATOM 614 N N . ASP A 1 81 ? 14.622 -0.826 -21.882 1.00 98.12 81 ASP A N 1
ATOM 615 C CA . ASP A 1 81 ? 15.070 -0.717 -20.493 1.00 98.12 81 ASP A CA 1
ATOM 616 C C . ASP A 1 81 ? 13.892 -0.695 -19.513 1.00 98.12 81 ASP A C 1
ATOM 618 O O . ASP A 1 81 ? 12.803 -0.185 -19.808 1.00 98.12 81 ASP A O 1
ATOM 622 N N . ALA A 1 82 ? 14.123 -1.243 -18.320 1.00 98.31 82 ALA A N 1
ATOM 623 C CA . ALA A 1 82 ? 13.181 -1.164 -17.217 1.00 98.31 82 ALA A CA 1
ATOM 624 C C . ALA A 1 82 ? 13.127 0.258 -16.652 1.00 98.31 82 ALA A C 1
ATOM 626 O O . ALA A 1 82 ? 14.159 0.890 -16.432 1.00 98.31 82 ALA A O 1
ATOM 627 N N . LEU A 1 83 ? 11.915 0.729 -16.366 1.00 98.31 83 LEU A N 1
ATOM 628 C CA . LEU A 1 83 ? 11.720 1.933 -15.572 1.00 98.31 83 LEU A CA 1
ATOM 629 C C . LEU A 1 83 ? 10.556 1.732 -14.607 1.00 98.31 83 LEU A C 1
ATOM 631 O O . LEU A 1 83 ? 9.416 1.525 -15.031 1.00 98.31 83 LEU A O 1
ATOM 635 N N . TRP A 1 84 ? 10.843 1.793 -13.312 1.00 98.31 84 TRP A N 1
ATOM 636 C CA . TRP A 1 84 ? 9.801 1.852 -12.292 1.00 98.31 84 TRP A CA 1
ATOM 637 C C . TRP A 1 84 ? 9.229 3.267 -12.192 1.00 98.31 84 TRP A C 1
ATOM 639 O O . TRP A 1 84 ? 9.974 4.234 -12.362 1.00 98.31 84 TRP A O 1
ATOM 649 N N . PRO A 1 85 ? 7.93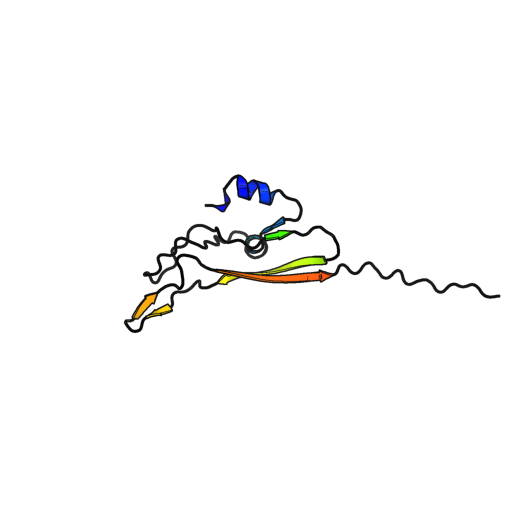1 3.415 -11.874 1.00 97.12 85 PRO A N 1
ATOM 650 C CA . PRO A 1 85 ? 7.309 4.736 -11.776 1.00 97.12 85 PRO A CA 1
ATOM 651 C C . PRO A 1 85 ? 7.876 5.636 -10.668 1.00 97.12 85 PRO A C 1
ATOM 653 O O . PRO A 1 85 ? 7.760 6.854 -10.764 1.00 97.12 85 PRO A O 1
ATOM 656 N N . SER A 1 86 ? 8.451 5.054 -9.612 1.00 97.69 86 SER A N 1
ATOM 657 C CA . SER A 1 86 ? 9.001 5.766 -8.456 1.00 97.69 86 SER A CA 1
ATOM 658 C C . SER A 1 86 ? 9.932 4.845 -7.654 1.00 97.69 86 SER A C 1
ATOM 660 O O . SER A 1 86 ? 9.888 3.621 -7.804 1.00 97.69 86 SER A O 1
ATOM 662 N N . ASP A 1 87 ? 10.781 5.427 -6.804 1.00 97.38 87 ASP A N 1
ATOM 663 C CA . ASP A 1 87 ? 11.535 4.699 -5.777 1.00 97.38 87 ASP A CA 1
ATOM 664 C C . ASP A 1 87 ? 10.635 4.218 -4.622 1.00 97.38 87 ASP A C 1
ATOM 666 O O . ASP A 1 87 ? 11.049 3.371 -3.821 1.00 97.38 87 ASP A O 1
ATOM 670 N N . HIS A 1 88 ? 9.393 4.711 -4.592 1.00 98.00 88 HIS A N 1
ATOM 671 C CA . HIS A 1 88 ? 8.287 4.204 -3.795 1.00 98.00 88 HIS A CA 1
ATOM 672 C C . HIS A 1 88 ? 7.268 3.399 -4.627 1.00 98.00 88 HIS A C 1
ATOM 674 O O . HIS A 1 88 ? 7.000 3.688 -5.791 1.00 98.00 88 HIS A O 1
ATOM 680 N N . ARG A 1 89 ? 6.607 2.435 -3.985 1.00 96.94 89 ARG A N 1
ATOM 681 C CA . ARG A 1 89 ? 5.343 1.833 -4.415 1.00 96.94 89 ARG A CA 1
ATOM 682 C C . ARG A 1 89 ? 4.202 2.555 -3.727 1.00 96.94 89 ARG A C 1
ATOM 684 O O . ARG A 1 89 ? 4.291 2.886 -2.547 1.00 96.94 89 ARG A O 1
ATOM 691 N N . GLY A 1 90 ? 3.108 2.743 -4.452 1.00 96.62 90 GLY A N 1
ATOM 692 C CA . GLY A 1 90 ? 1.881 3.234 -3.843 1.00 96.62 90 GLY A CA 1
ATOM 693 C C . GLY A 1 90 ? 1.251 2.175 -2.939 1.00 96.62 90 GLY A C 1
ATOM 694 O O . GLY A 1 90 ? 1.555 0.985 -3.035 1.00 96.62 90 GLY A O 1
ATOM 695 N N . VAL A 1 91 ? 0.323 2.606 -2.093 1.00 97.44 91 VAL A N 1
ATOM 696 C CA . VAL A 1 91 ? -0.564 1.725 -1.328 1.00 97.44 91 VAL A CA 1
ATOM 697 C C . VAL A 1 91 ? -2.004 2.026 -1.722 1.00 97.44 91 VAL A C 1
ATOM 699 O O . VAL A 1 91 ? -2.392 3.188 -1.832 1.00 97.44 91 VAL A O 1
ATOM 702 N N . MET A 1 92 ? -2.787 0.982 -1.967 1.00 98.12 92 MET A N 1
ATOM 703 C CA . MET A 1 92 ? -4.206 1.071 -2.300 1.00 98.12 92 MET A CA 1
ATOM 704 C C . MET A 1 92 ? -4.990 0.161 -1.360 1.00 98.12 92 MET A C 1
ATOM 706 O O . MET A 1 92 ? -4.487 -0.875 -0.922 1.00 98.12 92 MET A O 1
ATOM 710 N N . ALA A 1 93 ? -6.210 0.555 -1.018 1.00 98.44 93 ALA A N 1
ATOM 711 C CA . ALA A 1 93 ? -7.092 -0.258 -0.201 1.00 98.44 93 ALA A CA 1
ATOM 712 C C . ALA A 1 93 ? -8.547 -0.076 -0.617 1.00 98.44 93 ALA A C 1
ATOM 714 O O . ALA A 1 93 ? -8.943 1.007 -1.047 1.00 98.44 93 ALA A O 1
ATOM 715 N N . ASP A 1 94 ? -9.313 -1.148 -0.450 1.00 98.31 94 ASP A N 1
ATOM 716 C CA . ASP A 1 94 ? -10.767 -1.143 -0.513 1.00 98.31 94 ASP A CA 1
ATOM 717 C C . ASP A 1 94 ? -11.307 -1.257 0.915 1.00 98.31 94 ASP A C 1
ATOM 719 O O . ASP A 1 94 ? -11.010 -2.222 1.631 1.00 98.31 94 ASP A O 1
ATOM 723 N N . ILE A 1 95 ? -12.026 -0.220 1.342 1.00 97.44 95 ILE A N 1
ATOM 724 C CA . ILE A 1 95 ? -12.495 -0.041 2.714 1.00 97.44 95 ILE A CA 1
ATOM 725 C C . ILE A 1 95 ? -13.960 0.371 2.661 1.00 97.44 95 ILE A C 1
ATOM 727 O O . ILE A 1 95 ? -14.305 1.424 2.121 1.00 97.44 95 ILE A O 1
ATOM 731 N N . GLU A 1 96 ? -14.814 -0.439 3.270 1.00 95.19 96 GLU A N 1
ATOM 732 C CA . GLU A 1 96 ? -16.230 -0.140 3.438 1.00 95.19 96 GLU A CA 1
ATOM 733 C C . GLU A 1 96 ? -16.493 0.393 4.847 1.00 95.19 96 GLU A C 1
ATOM 735 O O . GLU A 1 96 ? -15.963 -0.128 5.825 1.00 95.19 96 GLU A O 1
ATOM 740 N N . PHE A 1 97 ? -17.340 1.415 4.967 1.00 92.00 97 PHE A N 1
ATOM 741 C CA . PHE A 1 97 ? -17.772 1.956 6.256 1.00 92.00 97 PHE A CA 1
ATOM 742 C C . PHE A 1 97 ? -19.241 1.606 6.478 1.00 92.00 97 PHE A C 1
ATOM 744 O O . PHE A 1 97 ? -20.140 2.251 5.935 1.00 92.00 97 PHE A O 1
ATOM 751 N N . LEU A 1 98 ? -19.487 0.564 7.272 1.00 88.81 98 LEU A N 1
ATOM 752 C CA . LEU A 1 98 ? -20.834 0.083 7.562 1.00 88.81 98 LEU A CA 1
ATOM 753 C C . LEU A 1 98 ? -21.461 0.934 8.655 1.00 88.81 98 LEU A C 1
ATOM 755 O O . LEU A 1 98 ? -20.903 1.023 9.746 1.00 88.81 98 LEU A O 1
ATOM 759 N N . SER A 1 99 ? -22.636 1.517 8.406 1.00 84.00 99 SER A N 1
ATOM 760 C CA . SER A 1 99 ? -23.369 2.201 9.471 1.00 84.00 99 SER A CA 1
ATOM 761 C C . SER A 1 99 ? -23.881 1.187 10.491 1.00 84.00 99 SER A C 1
ATOM 763 O O . SER A 1 99 ? -24.549 0.211 10.147 1.00 84.00 99 SER A O 1
ATOM 765 N N . LEU A 1 100 ? -23.581 1.435 11.763 1.00 70.69 100 LEU A N 1
ATOM 766 C CA . LEU A 1 100 ? -24.183 0.708 12.869 1.00 70.69 100 LEU A CA 1
ATOM 767 C C . LEU A 1 100 ? -25.577 1.300 13.087 1.00 70.69 100 LEU A C 1
ATOM 769 O O . LEU A 1 100 ? -25.768 2.152 13.958 1.00 70.69 100 LEU A O 1
ATOM 773 N N . ASP A 1 101 ? -26.546 0.894 12.264 1.00 66.06 101 ASP A N 1
ATOM 774 C CA . ASP A 1 101 ? -27.950 1.238 12.481 1.00 66.06 101 ASP A CA 1
ATOM 775 C C . ASP A 1 101 ? -28.313 0.860 13.925 1.00 66.06 101 ASP A C 1
ATOM 777 O O . ASP A 1 101 ? -28.362 -0.318 14.294 1.00 66.06 101 ASP A O 1
ATOM 781 N N . ARG A 1 102 ? -28.563 1.864 14.781 1.00 57.06 102 ARG A N 1
ATOM 782 C CA . ARG A 1 102 ? -29.191 1.613 16.084 1.00 57.06 102 ARG A CA 1
ATOM 783 C C . ARG A 1 102 ? -30.479 0.846 15.796 1.00 57.06 102 ARG A C 1
ATOM 785 O O . ARG A 1 102 ? -31.238 1.305 14.937 1.00 57.06 102 ARG A O 1
ATOM 792 N N . PRO A 1 103 ? -30.774 -0.264 16.500 1.00 50.00 103 PRO A N 1
ATOM 793 C CA . PRO A 1 103 ? -32.020 -0.976 16.283 1.00 50.00 103 PRO A CA 1
ATOM 794 C C . PRO A 1 103 ? -33.156 0.039 16.374 1.00 50.00 103 PRO A C 1
ATOM 796 O O . PRO A 1 103 ? -33.301 0.727 17.390 1.00 50.00 103 PRO A O 1
ATOM 799 N N . ARG A 1 104 ? -33.927 0.179 15.286 1.00 51.78 104 ARG A N 1
ATOM 800 C CA . ARG A 1 104 ? -35.203 0.887 15.324 1.00 51.78 104 ARG A CA 1
ATOM 801 C C . ARG A 1 104 ? -35.993 0.202 16.426 1.00 51.78 104 ARG A C 1
ATOM 803 O O . ARG A 1 104 ? -36.491 -0.903 16.226 1.00 51.78 104 ARG A O 1
ATOM 810 N N . ILE A 1 105 ? -36.079 0.835 17.594 1.00 52.88 105 ILE A N 1
ATOM 811 C CA . ILE A 1 105 ? -37.093 0.495 18.580 1.00 52.88 105 ILE A CA 1
ATOM 812 C C . ILE A 1 105 ? -38.396 0.743 17.833 1.00 52.88 105 ILE A C 1
ATOM 814 O O . ILE A 1 105 ? -38.818 1.888 17.659 1.00 52.88 105 ILE A O 1
ATOM 818 N N . SER A 1 106 ? -38.961 -0.330 17.282 1.00 50.34 106 SER A N 1
ATOM 819 C CA . SER A 1 106 ? -40.322 -0.337 16.790 1.00 50.34 106 SER A CA 1
ATOM 820 C C . SER A 1 106 ? -41.144 0.130 17.977 1.00 50.34 106 SER A C 1
ATOM 822 O O . SER A 1 106 ? -41.201 -0.552 19.001 1.00 50.34 106 SER A O 1
ATOM 824 N N . ARG A 1 107 ? -41.654 1.364 17.901 1.00 55.62 107 ARG A N 1
ATOM 825 C CA . ARG A 1 107 ? -42.630 1.850 18.866 1.00 55.62 107 ARG A CA 1
ATOM 826 C C . ARG A 1 107 ? -43.759 0.831 18.812 1.00 55.62 107 ARG A C 1
ATOM 828 O O . ARG A 1 107 ? -44.447 0.744 17.797 1.00 55.62 107 ARG A O 1
ATOM 835 N N . LEU A 1 108 ? -43.890 0.033 19.871 1.00 57.16 108 LEU A N 1
ATOM 836 C CA . LEU A 1 108 ? -45.096 -0.745 20.114 1.00 57.16 108 LEU A CA 1
ATOM 837 C C . LEU A 1 108 ? -46.284 0.207 19.915 1.00 57.16 108 LEU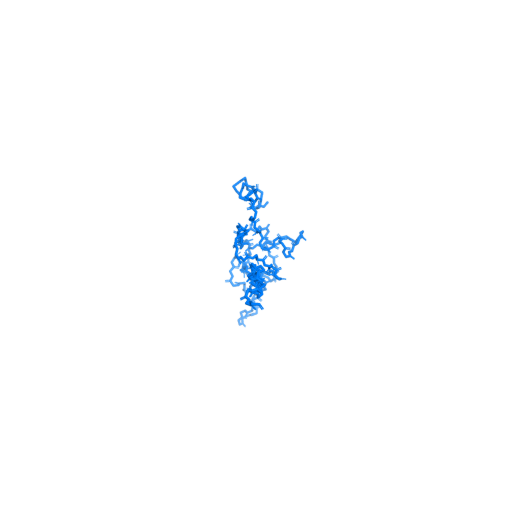 A C 1
ATOM 839 O O . LEU A 1 108 ? -46.226 1.333 20.424 1.00 57.16 108 LEU A O 1
ATOM 843 N N . PRO A 1 109 ? -47.307 -0.179 19.136 1.00 52.25 109 PRO A N 1
ATOM 844 C CA . PRO A 1 109 ? -48.477 0.660 18.985 1.00 52.25 109 PRO A CA 1
ATOM 845 C C . PRO A 1 109 ? -49.087 0.871 20.369 1.00 52.25 109 PRO A C 1
ATOM 847 O O . PRO A 1 109 ? -49.297 -0.080 21.121 1.00 52.25 109 PRO A O 1
ATOM 850 N N . ASP A 1 110 ? -49.301 2.140 20.697 1.00 55.44 110 ASP A N 1
ATOM 851 C CA . ASP A 1 110 ? -49.914 2.594 21.935 1.00 55.44 110 ASP A CA 1
ATOM 852 C C . ASP A 1 110 ? -51.338 2.024 21.990 1.00 55.44 110 ASP A C 1
ATOM 854 O O . ASP A 1 110 ? -52.257 2.527 21.341 1.00 55.44 110 ASP A O 1
ATOM 858 N N . THR A 1 111 ? -51.526 0.908 22.697 1.00 55.41 111 THR A N 1
ATOM 859 C CA . THR A 1 111 ? -52.858 0.366 22.972 1.00 55.41 111 THR A CA 1
ATOM 860 C C . THR A 1 111 ? -53.484 1.187 24.087 1.00 55.41 111 THR A C 1
ATOM 862 O O . THR A 1 111 ? -53.614 0.740 25.224 1.00 55.41 111 THR A O 1
ATOM 865 N N . SER A 1 112 ? -53.871 2.409 23.748 1.00 55.03 112 SER A N 1
ATOM 866 C CA . SER A 1 112 ? -54.840 3.176 24.507 1.00 55.03 112 SER A CA 1
ATOM 867 C C . SER A 1 112 ? -55.933 3.620 23.555 1.00 55.03 112 SER A C 1
ATOM 869 O O . SER A 1 112 ? -55.792 4.609 22.841 1.00 55.03 112 SER A O 1
ATOM 871 N N . THR A 1 113 ? -57.031 2.866 23.516 1.00 51.09 113 THR A N 1
ATOM 872 C CA . THR A 1 113 ? -58.373 3.457 23.460 1.00 51.09 113 THR A CA 1
ATOM 873 C C . THR A 1 113 ? -59.469 2.422 23.736 1.00 51.09 113 THR A C 1
ATOM 875 O O . THR A 1 113 ? -59.727 1.557 22.909 1.00 51.09 113 THR A O 1
ATOM 878 N N . ARG A 1 114 ? -60.129 2.659 24.882 1.00 45.66 114 ARG A N 1
ATOM 879 C CA . ARG A 1 114 ? -61.521 2.378 25.291 1.00 45.66 114 ARG A CA 1
ATOM 880 C C . ARG A 1 114 ? -61.985 0.943 25.517 1.00 45.66 114 ARG A C 1
ATOM 882 O O . ARG A 1 114 ? -62.162 0.197 24.538 1.00 45.66 114 ARG A O 1
#

Secondary structure (DSSP, 8-state):
-GGG-HHHHHHTTSTTEEEHHHHHSTT-----B---TTSSS----B-----EEE--SSSEEEEEEEEEEES-S-EE-TTS-EE-S-SBPEEEEEEEEEE---------------